Protein AF-A0A2R6FTS0-F1 (afdb_monomer)

Foldseek 3Di:
DDFDADDDDDDDDDPWDWDADPNDIDTHPDGDDDPDDAAPCVVVVVQVWDADPSRATDADPLQDTPDPPDGDFAPSHPDDNDPVRRVVSVVSNVVVSCVVPDCPPPDVVVVVVVPFDKPVNDPDQPLVNVVVVQPDQPDPVGHDPDDSDVVPDDTDGPDDD

Radius of gyration: 31.92 Å; Cα contacts (8 Å, |Δi|>4): 133; chains: 1; bounding box: 71×48×82 Å

Structure (mmCIF, N/CA/C/O backbone):
data_AF-A0A2R6FTS0-F1
#
_entry.id   AF-A0A2R6FTS0-F1
#
loop_
_atom_site.group_PDB
_atom_site.id
_atom_site.type_symbol
_atom_site.label_atom_id
_atom_site.label_alt_id
_atom_site.label_comp_id
_atom_site.label_asym_id
_atom_site.label_entity_id
_atom_site.label_seq_id
_atom_site.pdbx_PDB_ins_code
_atom_site.Cartn_x
_atom_site.Cartn_y
_atom_site.Cartn_z
_atom_site.occupancy
_atom_site.B_iso_or_equiv
_atom_site.auth_seq_id
_atom_site.auth_comp_id
_atom_site.auth_asym_id
_atom_site.auth_atom_id
_atom_site.pdbx_PDB_model_num
ATOM 1 N N . GLU A 1 1 ? 14.153 -2.589 -27.435 1.00 41.03 1 GLU A N 1
ATOM 2 C CA . GLU A 1 1 ? 15.510 -2.395 -27.983 1.00 41.03 1 GLU A CA 1
ATOM 3 C C . GLU A 1 1 ? 15.724 -0.927 -28.317 1.00 41.03 1 GLU A C 1
ATOM 5 O O . GLU A 1 1 ? 15.124 -0.435 -29.262 1.00 41.03 1 GLU A O 1
ATOM 10 N N . SER A 1 2 ? 16.540 -0.233 -27.528 1.00 36.38 2 SER A N 1
ATOM 11 C CA . SER A 1 2 ? 17.299 0.948 -27.957 1.00 36.38 2 SER A CA 1
ATOM 12 C C . SER A 1 2 ? 18.309 1.255 -26.856 1.00 36.38 2 SER A C 1
ATOM 14 O O . SER A 1 2 ? 17.924 1.656 -25.759 1.00 36.38 2 SER A O 1
ATOM 16 N N . PHE A 1 3 ? 19.583 0.999 -27.132 1.00 48.50 3 PHE A N 1
ATOM 17 C CA . PHE A 1 3 ? 20.681 1.454 -26.295 1.00 48.50 3 PHE A CA 1
ATOM 18 C C . PHE A 1 3 ? 21.221 2.754 -26.896 1.00 48.50 3 PHE A C 1
ATOM 20 O O . PHE A 1 3 ? 21.538 2.790 -28.085 1.00 48.50 3 PHE A O 1
ATOM 27 N N . GLU A 1 4 ? 21.313 3.811 -26.096 1.00 44.25 4 GLU A N 1
ATOM 28 C CA . GLU A 1 4 ? 21.947 5.071 -26.483 1.00 44.25 4 GLU A CA 1
ATOM 29 C C . GLU A 1 4 ? 23.241 5.206 -25.675 1.00 44.25 4 GLU A C 1
ATOM 31 O O . GLU A 1 4 ? 23.223 5.107 -24.448 1.00 44.25 4 GLU A O 1
ATOM 36 N N . PHE A 1 5 ? 24.374 5.351 -26.364 1.00 53.50 5 PHE A N 1
ATOM 37 C CA . PHE A 1 5 ? 25.697 5.407 -25.747 1.00 53.50 5 PHE A CA 1
ATOM 38 C C . PHE A 1 5 ? 26.478 6.601 -26.291 1.00 53.50 5 PHE A C 1
ATOM 40 O O . PHE A 1 5 ? 26.506 6.830 -27.500 1.00 53.50 5 PHE A O 1
ATOM 47 N N . GLU A 1 6 ? 27.145 7.332 -25.400 1.00 48.81 6 GLU A N 1
ATOM 48 C CA . GLU A 1 6 ? 28.078 8.396 -25.771 1.00 48.81 6 GLU A CA 1
ATOM 49 C C . GLU A 1 6 ? 29.456 7.798 -26.098 1.00 48.81 6 GLU A C 1
ATOM 51 O O . GLU A 1 6 ? 30.086 7.153 -25.254 1.00 48.81 6 GLU A O 1
ATOM 56 N N . ASP A 1 7 ? 29.934 8.022 -27.326 1.00 49.88 7 ASP A N 1
ATOM 57 C CA . ASP A 1 7 ? 31.291 7.659 -27.745 1.00 49.88 7 ASP A CA 1
ATOM 58 C C . ASP A 1 7 ? 32.324 8.520 -27.000 1.00 49.88 7 ASP A C 1
ATOM 60 O O . ASP A 1 7 ? 32.202 9.744 -26.903 1.00 49.88 7 ASP A O 1
ATOM 64 N N . SER A 1 8 ? 33.382 7.891 -26.480 1.00 51.91 8 SER A N 1
ATOM 65 C CA . SER A 1 8 ? 34.457 8.621 -25.813 1.00 51.91 8 SER A CA 1
ATOM 66 C C . SER A 1 8 ? 35.580 8.985 -26.783 1.00 51.91 8 SER A C 1
ATOM 68 O O . SER A 1 8 ? 36.397 8.135 -27.134 1.00 51.91 8 SER A O 1
ATOM 70 N N . GLU A 1 9 ? 35.710 10.265 -27.130 1.00 46.56 9 GLU A N 1
ATOM 71 C CA . GLU A 1 9 ? 36.968 10.802 -27.656 1.00 46.56 9 GLU A CA 1
ATOM 72 C C . GLU A 1 9 ? 37.878 11.197 -26.479 1.00 46.56 9 GLU A C 1
ATOM 74 O O . GLU A 1 9 ? 37.718 12.256 -25.872 1.00 46.56 9 GLU A O 1
ATOM 79 N N . GLY A 1 10 ? 38.825 10.331 -26.093 1.00 46.09 10 GLY A N 1
ATOM 80 C CA . GLY A 1 10 ? 39.899 10.721 -25.169 1.00 46.09 10 GLY A CA 1
ATOM 81 C C . GLY A 1 10 ? 40.606 9.579 -24.435 1.00 46.09 10 GLY A C 1
ATOM 82 O O . GLY A 1 10 ? 39.979 8.785 -23.738 1.00 46.09 10 GLY A O 1
ATOM 83 N N . GLN A 1 11 ? 41.939 9.567 -24.540 1.00 51.72 11 GLN A N 1
ATOM 84 C CA . GLN A 1 11 ? 42.855 8.579 -23.965 1.00 51.72 11 GLN A CA 1
ATOM 85 C C . GLN A 1 11 ? 43.108 8.831 -22.462 1.00 51.72 11 GLN A C 1
ATOM 87 O O . GLN A 1 11 ? 43.759 9.803 -22.082 1.00 51.72 11 GLN A O 1
ATOM 92 N N . GLY A 1 12 ? 42.608 7.935 -21.609 1.00 46.56 12 GLY A N 1
ATOM 93 C CA . GLY A 1 12 ? 42.854 7.851 -20.160 1.00 46.56 12 GLY A CA 1
ATOM 94 C C . GLY A 1 12 ? 42.769 6.385 -19.704 1.00 46.56 12 GLY A C 1
ATOM 95 O O . GLY A 1 12 ? 42.298 5.565 -20.488 1.00 46.56 12 GLY A O 1
ATOM 96 N N . PRO A 1 13 ? 43.266 6.014 -18.505 1.00 45.81 13 PRO A N 1
ATOM 97 C CA . PRO A 1 13 ? 43.605 4.629 -18.171 1.00 45.81 13 PRO A CA 1
ATOM 98 C C . PRO A 1 13 ? 42.382 3.707 -18.275 1.00 45.81 13 PRO A C 1
ATOM 100 O O . PRO A 1 13 ? 41.417 3.833 -17.523 1.00 45.81 13 PRO A O 1
ATOM 103 N N . SER A 1 14 ? 42.451 2.799 -19.248 1.00 50.66 14 SER A N 1
ATOM 104 C CA . SER A 1 14 ? 41.401 1.896 -19.712 1.00 50.66 14 SER A CA 1
ATOM 105 C C . SER A 1 14 ? 41.161 0.762 -18.715 1.00 50.66 14 SER A C 1
ATOM 107 O O . SER A 1 14 ? 41.716 -0.330 -18.827 1.00 50.66 14 SER A O 1
ATOM 109 N N . GLY A 1 15 ? 40.316 1.025 -17.723 1.00 46.84 15 GLY A N 1
ATOM 110 C CA . GLY A 1 15 ? 39.477 -0.003 -17.105 1.00 46.84 15 GLY A CA 1
ATOM 111 C C . GLY A 1 15 ? 38.157 -0.118 -17.871 1.00 46.84 15 GLY A C 1
ATOM 112 O O . GLY A 1 15 ? 37.099 0.023 -17.267 1.00 46.84 15 GLY A O 1
ATOM 113 N N . GLY A 1 16 ? 38.217 -0.234 -19.202 1.00 50.62 16 GLY A N 1
ATOM 114 C CA . GLY A 1 16 ? 37.039 -0.271 -20.067 1.00 50.62 16 GLY A CA 1
ATOM 115 C C . GLY A 1 16 ? 36.242 -1.559 -19.867 1.00 50.62 16 GLY A C 1
ATOM 116 O O . GLY A 1 16 ? 36.817 -2.642 -19.749 1.00 50.62 16 GLY A O 1
ATOM 117 N N . ARG A 1 17 ? 34.911 -1.448 -19.801 1.00 58.00 17 ARG A N 1
ATOM 118 C CA . ARG A 1 17 ? 34.012 -2.609 -19.845 1.00 58.00 17 ARG A CA 1
ATOM 119 C C . ARG A 1 17 ? 33.686 -2.894 -21.313 1.00 58.00 17 ARG A C 1
ATOM 121 O O . ARG A 1 17 ? 33.277 -1.994 -22.040 1.00 58.00 17 ARG A O 1
ATOM 128 N N . THR A 1 18 ? 33.883 -4.142 -21.714 1.00 58.94 18 THR A N 1
ATOM 129 C CA . THR A 1 18 ? 33.621 -4.658 -23.058 1.00 58.94 18 THR A CA 1
ATOM 130 C C . THR A 1 18 ? 32.185 -5.183 -23.164 1.00 58.94 18 THR A C 1
ATOM 132 O O . THR A 1 18 ? 31.772 -5.980 -22.319 1.00 58.94 18 THR A O 1
ATOM 135 N N . GLU A 1 19 ? 31.467 -4.841 -24.237 1.00 61.06 19 GLU A N 1
ATOM 136 C CA . GLU A 1 19 ? 30.290 -5.595 -24.700 1.00 61.06 19 GLU A CA 1
ATOM 137 C C . GLU A 1 19 ? 30.572 -6.271 -26.046 1.00 61.06 19 GLU A C 1
ATOM 139 O O . GLU A 1 19 ? 31.241 -5.700 -26.906 1.00 61.06 19 GLU A O 1
ATOM 144 N N . SER A 1 20 ? 30.053 -7.490 -26.233 1.00 57.97 20 SER A N 1
ATOM 145 C CA . SER A 1 20 ? 30.165 -8.245 -27.484 1.00 57.97 20 SER A CA 1
ATOM 146 C C . SER A 1 20 ? 28.768 -8.541 -28.030 1.00 57.97 20 SER A C 1
ATOM 148 O O . SER A 1 20 ? 27.991 -9.263 -27.407 1.00 57.97 20 SER A O 1
ATOM 150 N N . GLY A 1 21 ? 28.444 -7.972 -29.192 1.00 58.38 21 GLY A N 1
ATOM 151 C CA . GLY A 1 21 ? 27.155 -8.137 -29.867 1.00 58.38 21 GLY A CA 1
ATOM 152 C C . GLY A 1 21 ? 27.352 -8.167 -31.380 1.00 58.38 21 GLY A C 1
ATOM 153 O O . GLY A 1 21 ? 28.057 -7.325 -31.936 1.00 58.38 21 GLY A O 1
ATOM 154 N 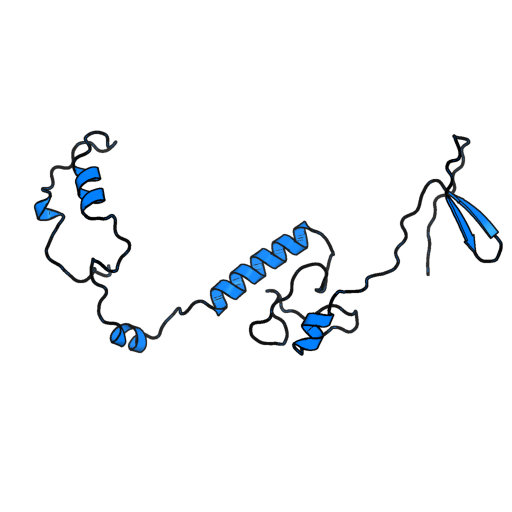N . GLY A 1 22 ? 26.807 -9.184 -32.056 1.00 61.00 22 GLY A N 1
ATOM 155 C CA . GLY A 1 22 ? 26.984 -9.362 -33.506 1.00 61.00 22 GLY A CA 1
ATOM 156 C C . GLY A 1 22 ? 28.435 -9.607 -33.955 1.00 61.00 22 GLY A C 1
ATOM 157 O O . GLY A 1 22 ? 28.753 -9.395 -35.120 1.00 61.00 22 GLY A O 1
ATOM 158 N N . GLY A 1 23 ? 29.320 -10.032 -33.043 1.00 70.50 23 GLY A N 1
ATOM 159 C CA . GLY A 1 23 ? 30.755 -10.218 -33.304 1.00 70.50 23 GLY A CA 1
ATOM 160 C C . GLY A 1 23 ? 31.591 -8.934 -33.241 1.00 70.50 23 GLY A C 1
ATOM 161 O O . GLY A 1 23 ? 32.789 -8.979 -33.507 1.00 70.50 23 GLY A O 1
ATOM 162 N N . THR A 1 24 ? 30.983 -7.803 -32.880 1.00 67.88 24 THR A N 1
ATOM 163 C CA . THR A 1 24 ? 31.669 -6.524 -32.667 1.00 67.88 24 THR A CA 1
ATOM 164 C C . THR A 1 24 ? 31.854 -6.243 -31.186 1.00 67.88 24 THR A C 1
ATOM 166 O O . THR A 1 24 ? 30.943 -6.462 -30.389 1.00 67.88 24 THR A O 1
ATOM 169 N N . GLU A 1 25 ? 33.035 -5.733 -30.851 1.00 74.50 25 GLU A N 1
ATOM 170 C CA . GLU A 1 25 ? 33.418 -5.309 -29.510 1.00 74.50 25 GLU A CA 1
ATOM 171 C C . GLU A 1 25 ? 33.581 -3.786 -29.485 1.00 74.50 25 GLU A C 1
ATOM 173 O O . GLU A 1 25 ? 34.154 -3.217 -30.419 1.00 74.50 25 GLU A O 1
ATOM 178 N N . ARG A 1 26 ? 33.064 -3.119 -28.449 1.00 76.50 26 ARG A N 1
ATOM 179 C CA . ARG A 1 26 ? 33.221 -1.669 -28.254 1.00 76.50 26 ARG A CA 1
ATOM 180 C C . ARG A 1 26 ? 33.588 -1.355 -26.806 1.00 76.50 26 ARG A C 1
ATOM 182 O O . ARG A 1 26 ? 33.086 -1.993 -25.882 1.00 76.50 26 ARG A O 1
ATOM 189 N N . GLU A 1 27 ? 34.473 -0.376 -26.635 1.00 79.38 27 GLU A N 1
ATOM 190 C CA . GLU A 1 27 ? 34.938 0.105 -25.333 1.00 79.38 27 GLU A CA 1
ATOM 191 C C . GLU A 1 27 ? 34.117 1.324 -24.894 1.00 79.38 27 GLU A C 1
ATOM 193 O O . GLU A 1 27 ? 33.943 2.268 -25.663 1.00 79.38 27 GLU A O 1
ATOM 198 N N . TYR A 1 28 ? 33.651 1.320 -23.643 1.00 76.19 28 TYR A N 1
ATOM 199 C CA . TYR A 1 28 ? 32.901 2.428 -23.049 1.00 76.19 28 TYR A CA 1
ATOM 200 C C . TYR A 1 28 ? 33.365 2.717 -21.620 1.00 76.19 28 TYR A C 1
ATOM 202 O O . TYR A 1 28 ? 33.860 1.837 -20.910 1.00 76.19 28 TYR A O 1
ATOM 210 N N . LYS A 1 29 ? 33.143 3.956 -21.162 1.00 83.81 29 LYS A N 1
ATOM 211 C CA . LYS A 1 29 ? 33.419 4.372 -19.773 1.00 83.81 29 LYS A CA 1
ATOM 212 C C . LYS A 1 29 ? 32.356 3.892 -18.782 1.00 83.81 29 LYS A C 1
ATOM 214 O O . LYS A 1 29 ? 32.646 3.749 -17.598 1.00 83.81 29 LYS A O 1
ATOM 219 N N . GLY A 1 30 ? 31.135 3.660 -19.254 1.00 80.88 30 GLY A N 1
ATOM 220 C CA . GLY A 1 30 ? 30.010 3.230 -18.435 1.00 80.88 30 GLY A CA 1
ATOM 221 C C . GLY A 1 30 ? 28.717 3.161 -19.240 1.00 80.88 30 GLY A C 1
ATOM 222 O O . GLY A 1 30 ? 28.643 3.676 -20.351 1.00 80.88 30 GLY A O 1
ATOM 223 N N . GLY A 1 31 ? 27.707 2.520 -18.661 1.00 81.88 31 GLY A N 1
ATOM 224 C CA . GLY A 1 31 ? 26.373 2.394 -19.237 1.00 81.88 31 GLY A CA 1
ATOM 225 C C . GLY A 1 31 ? 25.349 2.088 -18.149 1.00 81.88 31 GLY A C 1
ATOM 226 O O . GLY A 1 31 ? 25.698 1.529 -17.105 1.00 81.88 31 GLY A O 1
ATOM 227 N N . PHE A 1 32 ? 24.096 2.467 -18.396 1.00 83.12 32 PHE A N 1
ATOM 228 C CA . PHE A 1 32 ? 22.961 2.190 -17.518 1.00 83.12 32 PHE A CA 1
ATOM 229 C C . PHE A 1 32 ? 22.076 1.135 -18.181 1.00 83.12 32 PHE A C 1
ATOM 231 O O . PHE A 1 32 ? 21.278 1.472 -19.056 1.00 83.12 32 PHE A O 1
ATOM 238 N N . PRO A 1 33 ? 22.234 -0.150 -17.831 1.00 81.25 33 PRO A N 1
ATOM 239 C CA . PRO A 1 33 ? 21.394 -1.176 -18.412 1.00 81.25 33 PRO A CA 1
ATOM 240 C C . PRO A 1 33 ? 19.981 -1.099 -17.827 1.00 81.25 33 PRO A C 1
ATOM 242 O O . PRO A 1 33 ? 19.805 -1.026 -16.611 1.00 81.25 33 PRO A O 1
ATOM 245 N N . MET A 1 34 ? 18.977 -1.163 -18.698 1.00 83.06 34 MET A N 1
ATOM 246 C CA . MET A 1 34 ? 17.563 -1.178 -18.327 1.00 83.06 34 MET A CA 1
ATOM 247 C C . MET A 1 34 ? 16.960 -2.521 -18.750 1.00 83.06 34 MET A C 1
ATOM 249 O O . MET A 1 34 ? 16.566 -2.691 -19.900 1.00 83.06 34 MET A O 1
ATOM 253 N N . TYR A 1 35 ? 16.924 -3.487 -17.828 1.00 81.56 35 TYR A N 1
ATOM 254 C CA . TYR A 1 35 ? 16.463 -4.861 -18.096 1.00 81.56 35 TYR A CA 1
ATOM 255 C C . TYR A 1 35 ? 14.972 -5.096 -17.807 1.00 81.56 35 TYR A C 1
ATOM 257 O O . TYR A 1 35 ? 14.493 -6.216 -17.945 1.00 81.56 35 TYR A O 1
ATOM 265 N N . GLY A 1 36 ? 14.232 -4.050 -17.432 1.00 84.81 36 GLY A N 1
ATOM 266 C CA . GLY A 1 36 ? 12.864 -4.184 -16.932 1.00 84.81 36 GLY A CA 1
ATOM 267 C C . GLY A 1 36 ? 12.835 -4.525 -15.442 1.00 84.81 36 GLY A C 1
ATOM 268 O O . GLY A 1 36 ? 13.788 -4.242 -14.712 1.00 84.81 36 GLY A O 1
ATOM 269 N N . SER A 1 37 ? 11.719 -5.073 -14.971 1.00 84.94 37 SER A N 1
ATOM 270 C CA . SER A 1 37 ? 11.513 -5.439 -13.568 1.00 84.94 37 SER A CA 1
ATOM 271 C C . SER A 1 37 ? 10.735 -6.746 -13.482 1.00 84.94 37 SER A C 1
ATOM 273 O O . SER A 1 37 ? 9.800 -6.958 -14.245 1.00 84.94 37 SER A O 1
ATOM 275 N N . GLU A 1 38 ? 11.141 -7.606 -12.552 1.00 90.00 38 GLU A N 1
ATOM 276 C CA . GLU A 1 38 ? 10.374 -8.772 -12.118 1.00 90.00 38 GLU A CA 1
ATOM 277 C C . GLU A 1 38 ? 9.888 -8.478 -10.695 1.00 90.00 38 GLU A C 1
ATOM 279 O O . GLU A 1 38 ? 10.695 -8.237 -9.793 1.00 90.00 38 GLU A O 1
ATOM 284 N N . TYR A 1 39 ? 8.570 -8.411 -10.510 1.00 93.75 39 TYR A N 1
ATOM 285 C CA . TYR A 1 39 ? 7.951 -8.050 -9.237 1.00 93.75 39 TYR A CA 1
ATOM 286 C C . TYR A 1 39 ? 7.758 -9.291 -8.356 1.00 93.75 39 TYR A C 1
ATOM 288 O O . TYR A 1 39 ? 7.388 -10.356 -8.835 1.00 93.75 39 TYR A O 1
ATOM 296 N N . ASN A 1 40 ? 7.982 -9.158 -7.044 1.00 95.12 40 ASN A N 1
ATOM 297 C CA . ASN A 1 40 ? 7.814 -10.259 -6.085 1.00 95.12 40 ASN A CA 1
ATOM 298 C C . ASN A 1 40 ? 6.331 -10.446 -5.704 1.00 95.12 40 ASN A C 1
ATOM 300 O O . ASN A 1 40 ? 5.913 -10.088 -4.598 1.00 95.12 40 ASN A O 1
ATOM 304 N N . THR A 1 41 ? 5.523 -10.973 -6.626 1.00 96.94 41 THR A N 1
ATOM 305 C CA . THR A 1 41 ? 4.064 -11.108 -6.469 1.00 96.94 41 THR A CA 1
ATOM 306 C C . THR A 1 41 ? 3.592 -12.456 -5.931 1.00 96.94 41 THR A C 1
ATOM 308 O O . THR A 1 41 ? 2.424 -12.539 -5.563 1.00 96.94 41 THR A O 1
ATOM 311 N N . ASP A 1 42 ? 4.464 -13.458 -5.762 1.00 97.44 42 ASP A N 1
ATOM 312 C CA . ASP A 1 42 ? 4.111 -14.829 -5.335 1.00 97.44 42 ASP A CA 1
ATOM 313 C C . ASP A 1 42 ? 3.116 -14.893 -4.158 1.00 97.44 42 ASP A C 1
ATOM 315 O O . ASP A 1 42 ? 2.154 -15.663 -4.169 1.00 97.44 42 ASP A O 1
ATOM 319 N N . LEU A 1 43 ? 3.317 -14.066 -3.122 1.00 97.62 43 LEU A N 1
ATOM 320 C CA . LEU A 1 43 ? 2.414 -14.014 -1.967 1.00 97.62 43 LEU A CA 1
ATOM 321 C C . LEU A 1 43 ? 1.023 -13.494 -2.354 1.00 97.62 43 LEU A C 1
ATOM 323 O O . LEU A 1 43 ? 0.019 -14.060 -1.934 1.00 97.62 43 LEU A O 1
ATOM 327 N N . HIS A 1 44 ? 0.961 -12.438 -3.157 1.00 98.06 44 HIS A N 1
ATOM 328 C CA . HIS A 1 44 ? -0.283 -11.809 -3.594 1.00 98.06 44 HIS A CA 1
ATOM 329 C C . HIS A 1 44 ? -1.091 -12.769 -4.472 1.00 98.06 44 HIS A C 1
ATOM 331 O O . HIS A 1 44 ? -2.289 -12.938 -4.260 1.00 98.06 44 HIS A O 1
ATOM 337 N N . GLU A 1 45 ? -0.422 -13.482 -5.379 1.00 97.69 45 GLU A N 1
ATOM 338 C CA . GLU A 1 45 ? -1.035 -14.537 -6.190 1.00 97.69 45 GLU A CA 1
ATOM 339 C C . GLU A 1 45 ? -1.587 -15.668 -5.316 1.00 97.69 45 GLU A C 1
ATOM 341 O O . GLU A 1 45 ? -2.723 -16.104 -5.504 1.00 97.69 45 GLU A O 1
ATOM 346 N N . SER A 1 46 ? -0.826 -16.103 -4.304 1.00 98.31 46 SER A N 1
ATOM 347 C CA . SER A 1 46 ? -1.266 -17.144 -3.365 1.00 98.31 46 SER A CA 1
ATOM 348 C C . SER A 1 46 ? -2.490 -16.738 -2.533 1.00 98.31 46 SER A C 1
ATOM 350 O O . SER A 1 46 ? -3.278 -17.596 -2.132 1.00 98.31 46 SER A O 1
ATOM 352 N N . LEU A 1 47 ? -2.661 -15.432 -2.298 1.00 98.12 47 LEU A N 1
ATOM 353 C CA . LEU A 1 47 ? -3.809 -14.847 -1.604 1.00 98.12 47 LEU A CA 1
ATOM 354 C C . LEU A 1 47 ? -4.999 -14.592 -2.543 1.00 98.12 47 LEU A C 1
ATOM 356 O O . LEU A 1 47 ? -6.092 -14.306 -2.059 1.00 98.12 47 LEU A O 1
ATOM 360 N N . GLY A 1 48 ? -4.818 -14.726 -3.862 1.00 98.25 48 GLY A N 1
ATOM 361 C CA . GLY A 1 48 ? -5.853 -14.464 -4.863 1.00 98.25 48 GLY A CA 1
ATOM 362 C C . GLY A 1 48 ? -6.016 -12.986 -5.228 1.00 98.25 48 GLY A C 1
ATOM 363 O O . GLY A 1 48 ? -7.082 -12.598 -5.709 1.00 98.25 48 GLY A O 1
ATOM 364 N N . CYS A 1 49 ? -4.998 -12.156 -4.991 1.00 98.56 49 CYS A N 1
ATOM 365 C CA . CYS A 1 49 ? -5.007 -10.757 -5.412 1.00 98.56 49 CYS A CA 1
ATOM 366 C C . CYS A 1 49 ? -4.947 -10.640 -6.940 1.00 98.56 49 CYS A C 1
ATOM 368 O O . CYS A 1 49 ? -4.255 -11.409 -7.608 1.00 98.56 49 CYS A O 1
ATOM 370 N N . ALA A 1 50 ? -5.641 -9.646 -7.490 1.00 98.44 50 ALA A N 1
ATOM 371 C CA . ALA A 1 50 ? -5.539 -9.286 -8.894 1.00 98.44 50 ALA A CA 1
ATOM 372 C C . ALA A 1 50 ? -4.143 -8.722 -9.205 1.00 98.44 50 ALA A C 1
ATOM 374 O O . ALA A 1 50 ? -3.595 -7.911 -8.452 1.00 98.44 50 ALA A O 1
ATOM 375 N N . ILE A 1 51 ? -3.577 -9.178 -10.321 1.00 98.25 51 ILE A N 1
ATOM 376 C CA . ILE A 1 51 ? -2.278 -8.759 -10.849 1.00 98.25 51 ILE A CA 1
ATOM 377 C C . ILE A 1 51 ? -2.534 -8.087 -12.197 1.00 98.25 51 ILE A C 1
ATOM 379 O O . ILE A 1 51 ? -3.271 -8.622 -13.028 1.00 98.25 51 ILE A O 1
ATOM 383 N N . ASN A 1 52 ? -1.944 -6.915 -12.401 1.00 97.50 52 ASN A N 1
ATOM 384 C CA . ASN A 1 52 ? -2.014 -6.176 -13.654 1.00 97.50 52 ASN A CA 1
ATOM 385 C C . ASN A 1 52 ? -1.237 -6.897 -14.766 1.00 97.50 52 ASN A C 1
ATOM 387 O O . ASN A 1 52 ? -0.330 -7.688 -14.508 1.00 97.50 52 ASN A O 1
ATOM 391 N N . ASP A 1 53 ? -1.519 -6.543 -16.021 1.00 95.50 53 ASP A N 1
ATOM 392 C CA . ASP A 1 53 ? -0.832 -7.112 -17.192 1.00 95.50 53 ASP A CA 1
ATOM 393 C C . ASP A 1 53 ? 0.694 -6.861 -17.198 1.00 95.50 53 ASP A C 1
ATOM 395 O O . ASP A 1 53 ? 1.434 -7.567 -17.883 1.00 95.50 53 ASP A O 1
ATOM 399 N N . ASP A 1 54 ? 1.177 -5.861 -16.449 1.00 93.44 54 ASP A N 1
ATOM 400 C CA . ASP A 1 54 ? 2.602 -5.538 -16.295 1.00 93.44 54 ASP A CA 1
ATOM 401 C C . ASP A 1 54 ? 3.298 -6.291 -15.143 1.00 93.44 54 ASP A C 1
ATOM 403 O O . ASP A 1 54 ? 4.500 -6.118 -14.937 1.00 93.44 54 ASP A O 1
ATOM 407 N N . GLY A 1 55 ? 2.564 -7.139 -14.414 1.00 95.38 55 GLY A N 1
ATOM 408 C CA . GLY A 1 55 ? 3.070 -7.932 -13.294 1.00 95.38 55 GLY A CA 1
ATOM 409 C C . GLY A 1 55 ? 3.037 -7.227 -11.936 1.00 95.38 55 GLY A C 1
ATOM 410 O O . GLY A 1 55 ? 3.488 -7.810 -10.955 1.00 95.38 55 GLY A O 1
ATOM 411 N N . THR A 1 56 ? 2.520 -6.000 -11.837 1.00 97.56 56 THR A N 1
ATOM 412 C CA . THR A 1 56 ? 2.297 -5.331 -10.543 1.00 97.56 56 THR A CA 1
ATOM 413 C C . THR A 1 56 ? 0.981 -5.766 -9.895 1.00 97.56 56 THR A C 1
ATOM 415 O O . THR A 1 56 ? 0.053 -6.209 -10.566 1.00 97.56 56 THR A O 1
ATOM 418 N N . VAL A 1 57 ? 0.859 -5.616 -8.578 1.00 98.38 57 VAL A N 1
ATOM 419 C CA . VAL A 1 57 ? -0.388 -5.879 -7.842 1.00 98.38 57 VAL A CA 1
ATOM 420 C C . VAL A 1 57 ? -1.376 -4.741 -8.087 1.00 98.38 57 VAL A C 1
ATOM 422 O O . VAL A 1 57 ? -1.035 -3.569 -7.909 1.00 98.38 57 VAL A O 1
ATOM 425 N N . GLU A 1 58 ? -2.611 -5.076 -8.460 1.00 98.38 58 GLU A N 1
ATOM 426 C CA . GLU A 1 58 ? -3.683 -4.093 -8.611 1.00 98.38 58 GLU A CA 1
ATOM 427 C C . GLU A 1 58 ? -4.067 -3.523 -7.238 1.00 98.38 58 GLU A C 1
ATOM 429 O O . GLU A 1 58 ? -4.389 -4.270 -6.308 1.00 98.38 58 GLU A O 1
ATOM 434 N N . VAL A 1 59 ? -4.0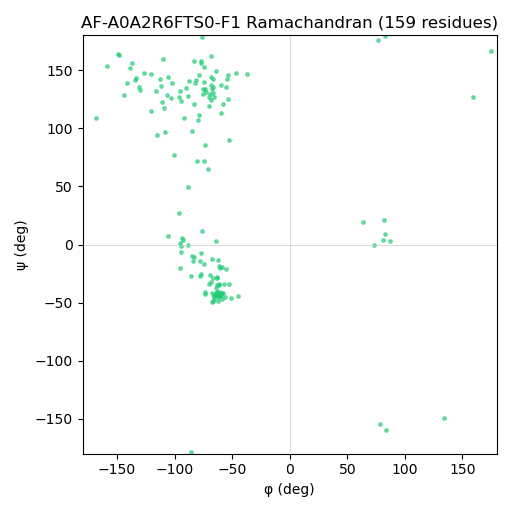18 -2.194 -7.108 1.00 98.31 59 VAL A N 1
ATOM 435 C CA . VAL A 1 59 ? -4.347 -1.489 -5.866 1.00 98.31 59 VAL A CA 1
ATOM 436 C C . VAL A 1 59 ? -5.154 -0.219 -6.107 1.00 98.31 59 VAL A C 1
ATOM 438 O O . VAL A 1 59 ? -5.009 0.437 -7.139 1.00 98.31 59 VAL A O 1
ATOM 441 N N . ASP A 1 60 ? -5.965 0.162 -5.118 1.00 97.19 60 ASP A N 1
ATOM 442 C CA . ASP A 1 60 ? -6.581 1.487 -5.057 1.00 97.19 60 ASP A CA 1
ATOM 443 C C . ASP A 1 60 ? -5.582 2.574 -4.610 1.00 97.19 60 ASP A C 1
ATOM 445 O O . ASP A 1 60 ? -4.427 2.324 -4.252 1.00 97.19 60 ASP A O 1
ATOM 449 N N . ASP A 1 61 ? -6.064 3.814 -4.555 1.00 96.12 61 ASP A N 1
ATOM 450 C CA . ASP A 1 61 ? -5.300 4.976 -4.105 1.00 96.12 61 ASP A CA 1
ATOM 451 C C . ASP A 1 61 ? -4.691 4.834 -2.697 1.00 96.12 61 ASP A C 1
ATOM 453 O O . ASP A 1 61 ? -3.766 5.576 -2.362 1.00 96.12 61 ASP A O 1
ATOM 457 N N . HIS A 1 62 ? -5.216 3.949 -1.851 1.00 97.12 62 HIS A N 1
ATOM 458 C CA . HIS A 1 62 ? -4.779 3.698 -0.477 1.00 97.12 62 HIS A CA 1
ATOM 459 C C . HIS A 1 62 ? -4.011 2.377 -0.330 1.00 97.12 62 HIS A C 1
ATOM 461 O O . HIS A 1 62 ? -3.689 1.993 0.794 1.00 97.12 62 HIS A O 1
ATOM 467 N N . GLY A 1 63 ? -3.693 1.698 -1.433 1.00 97.75 63 GLY A N 1
ATOM 468 C CA . GLY A 1 63 ? -2.975 0.428 -1.425 1.00 97.75 63 GLY A CA 1
ATOM 469 C C . GLY A 1 63 ? -3.858 -0.794 -1.168 1.00 97.75 63 GLY A C 1
ATOM 470 O O . GLY A 1 63 ? -3.306 -1.869 -0.952 1.00 97.75 63 GLY A O 1
ATOM 471 N N . ARG A 1 64 ? -5.196 -0.670 -1.160 1.00 98.25 64 ARG A N 1
ATOM 472 C CA . ARG A 1 64 ? -6.106 -1.822 -1.015 1.00 98.25 64 ARG A CA 1
ATOM 473 C C . ARG A 1 64 ? -6.042 -2.685 -2.262 1.00 98.25 64 ARG A C 1
ATOM 475 O O . ARG A 1 64 ? -6.202 -2.159 -3.359 1.00 98.25 64 ARG A O 1
ATOM 482 N N . THR A 1 65 ? -5.851 -3.987 -2.088 1.00 98.56 65 THR A N 1
ATOM 483 C CA . THR A 1 65 ? -5.900 -4.952 -3.197 1.00 98.56 65 THR A CA 1
ATOM 484 C C . THR A 1 65 ? -7.338 -5.409 -3.470 1.00 98.56 65 THR A C 1
ATOM 486 O O . THR A 1 65 ? -8.278 -4.999 -2.789 1.00 98.56 65 THR A O 1
ATOM 489 N N . SER A 1 66 ? -7.524 -6.306 -4.440 1.00 98.38 66 SER A N 1
ATOM 490 C CA . SER A 1 66 ? -8.816 -6.959 -4.688 1.00 98.38 66 SER A CA 1
ATOM 491 C C . SER A 1 66 ? -9.269 -7.914 -3.570 1.00 98.38 66 SER A C 1
ATOM 493 O O . SER A 1 66 ? -10.414 -8.366 -3.590 1.00 98.38 66 SER A O 1
ATOM 495 N N . VAL A 1 67 ? -8.385 -8.269 -2.630 1.00 98.44 67 VAL A N 1
ATOM 496 C CA . VAL A 1 67 ? -8.684 -9.146 -1.490 1.00 98.44 67 VAL A CA 1
ATOM 497 C C . VAL A 1 67 ? -8.833 -8.298 -0.232 1.00 98.44 67 VAL A C 1
ATOM 499 O O . VAL A 1 67 ? -7.937 -7.533 0.127 1.00 98.44 67 VAL A O 1
ATOM 502 N N . ASP A 1 68 ? -9.968 -8.452 0.449 1.00 96.50 68 ASP A N 1
ATOM 503 C CA . ASP A 1 68 ? -10.282 -7.688 1.655 1.00 96.50 68 ASP A CA 1
ATOM 504 C C . ASP A 1 68 ? -9.248 -7.924 2.769 1.00 96.50 68 ASP A C 1
ATOM 506 O O . ASP A 1 68 ? -8.792 -9.047 3.000 1.00 96.50 68 ASP A O 1
ATOM 510 N N . GLY A 1 69 ? -8.847 -6.843 3.438 1.00 95.81 69 GLY A N 1
ATOM 511 C CA . GLY A 1 69 ? -7.796 -6.862 4.458 1.00 95.81 69 GLY A CA 1
ATOM 512 C C . GLY A 1 69 ? -6.359 -7.024 3.935 1.00 95.81 69 GLY A C 1
ATOM 513 O O . GLY A 1 69 ? -5.429 -7.015 4.743 1.00 95.81 69 GLY A O 1
ATOM 514 N N . VAL A 1 70 ? -6.142 -7.141 2.618 1.00 98.00 70 VAL A N 1
ATOM 515 C CA . VAL A 1 70 ? -4.804 -7.238 2.011 1.00 98.00 70 VAL A CA 1
ATOM 516 C C . VAL A 1 70 ? -4.444 -5.932 1.305 1.00 98.00 70 VAL A C 1
ATOM 518 O O . VAL A 1 70 ? -5.192 -5.431 0.462 1.00 98.00 70 VAL A O 1
ATOM 521 N N . TYR A 1 71 ? -3.262 -5.404 1.629 1.00 98.31 71 TYR A N 1
ATOM 522 C CA . TYR A 1 71 ? -2.738 -4.148 1.094 1.00 98.31 71 TYR A CA 1
ATOM 523 C C . TYR A 1 71 ? -1.349 -4.368 0.499 1.00 98.31 71 TYR A C 1
ATOM 525 O O . TYR A 1 71 ? -0.568 -5.166 1.020 1.00 98.31 71 TYR A O 1
ATOM 533 N N . ALA A 1 72 ? -1.025 -3.617 -0.549 1.00 98.25 72 ALA A N 1
ATOM 534 C CA . ALA A 1 72 ? 0.288 -3.607 -1.179 1.00 98.25 72 ALA A CA 1
ATOM 535 C C . ALA A 1 72 ? 0.757 -2.164 -1.419 1.00 98.25 72 ALA A C 1
ATOM 537 O O . ALA A 1 72 ? -0.042 -1.274 -1.709 1.00 98.25 72 ALA A O 1
ATOM 538 N N . VAL A 1 73 ? 2.062 -1.923 -1.264 1.00 98.06 73 VAL A N 1
ATOM 539 C CA . VAL A 1 73 ? 2.708 -0.612 -1.446 1.00 98.06 73 VAL A CA 1
ATOM 540 C C . VAL A 1 73 ? 4.138 -0.787 -1.956 1.00 98.06 73 VAL A C 1
ATOM 542 O O . VAL A 1 73 ? 4.734 -1.854 -1.803 1.00 98.06 73 VAL A O 1
ATOM 545 N N . GLY A 1 74 ? 4.720 0.281 -2.495 1.00 97.31 74 GLY A N 1
ATOM 546 C CA . GLY A 1 74 ? 6.089 0.291 -3.000 1.00 97.31 74 GLY A CA 1
ATOM 547 C C . GLY A 1 74 ? 6.205 -0.360 -4.372 1.00 97.31 74 GLY A C 1
ATOM 548 O O . GLY A 1 74 ? 5.236 -0.410 -5.127 1.00 97.31 74 GLY A O 1
ATOM 549 N N . ASP A 1 75 ? 7.396 -0.868 -4.680 1.00 96.38 75 ASP A N 1
ATOM 550 C CA . ASP A 1 75 ? 7.770 -1.324 -6.024 1.00 96.38 75 ASP A CA 1
ATOM 551 C C . ASP A 1 75 ? 6.867 -2.431 -6.588 1.00 96.38 75 ASP A C 1
ATOM 553 O O . ASP A 1 75 ? 6.843 -2.629 -7.791 1.00 96.38 75 ASP A O 1
ATOM 557 N N . VAL A 1 76 ? 6.113 -3.157 -5.754 1.00 96.94 76 VAL A N 1
ATOM 558 C CA . VAL A 1 76 ? 5.177 -4.202 -6.209 1.00 96.94 76 VAL A CA 1
ATOM 559 C C . VAL A 1 76 ? 3.872 -3.634 -6.794 1.00 96.94 76 VAL A C 1
ATOM 561 O O . VAL A 1 76 ? 3.057 -4.384 -7.319 1.00 96.94 76 VAL A O 1
ATOM 564 N N . THR A 1 77 ? 3.655 -2.321 -6.689 1.00 97.19 77 THR A N 1
ATOM 565 C CA . THR A 1 77 ? 2.452 -1.611 -7.156 1.00 97.19 77 THR A CA 1
ATOM 566 C C . THR A 1 77 ? 2.761 -0.731 -8.372 1.00 97.19 77 THR A C 1
ATOM 568 O O . THR A 1 77 ? 3.921 -0.363 -8.572 1.00 97.19 77 THR A O 1
ATOM 571 N N . PRO A 1 78 ? 1.755 -0.340 -9.179 1.00 95.31 78 PRO A N 1
ATOM 572 C CA . PRO A 1 78 ? 1.961 0.590 -10.285 1.00 95.31 78 PRO A CA 1
ATOM 573 C C . PRO A 1 78 ? 2.604 1.909 -9.837 1.00 95.31 78 PRO A C 1
ATOM 575 O O . PRO A 1 78 ? 2.168 2.534 -8.867 1.00 95.31 78 PRO A O 1
ATOM 578 N N . GLY A 1 79 ? 3.597 2.387 -10.590 1.00 91.31 79 GLY A N 1
ATOM 579 C CA . GLY A 1 79 ? 4.187 3.710 -10.387 1.00 91.31 79 GLY A CA 1
ATOM 580 C C . GLY A 1 79 ? 5.712 3.728 -10.413 1.00 91.31 79 GLY A C 1
ATOM 581 O O . GLY A 1 79 ? 6.358 2.992 -11.154 1.00 91.31 79 GLY A O 1
ATOM 582 N N . HIS A 1 80 ? 6.293 4.653 -9.648 1.00 89.94 80 HIS A N 1
ATOM 583 C CA . HIS A 1 80 ? 7.737 4.863 -9.603 1.00 89.94 80 HIS A CA 1
ATOM 584 C C . HIS A 1 80 ? 8.384 4.084 -8.456 1.00 89.94 80 HIS A C 1
ATOM 586 O O . HIS A 1 80 ? 8.085 4.344 -7.290 1.00 89.94 80 HIS A O 1
ATOM 592 N N . ASN A 1 81 ? 9.363 3.242 -8.796 1.00 90.94 81 ASN A N 1
ATOM 593 C CA . ASN A 1 81 ? 10.172 2.470 -7.847 1.00 90.94 81 ASN A CA 1
ATOM 594 C C . ASN A 1 81 ? 11.201 3.371 -7.142 1.00 90.94 81 ASN A C 1
ATOM 596 O O . ASN A 1 81 ? 12.393 3.382 -7.458 1.00 90.94 81 ASN A O 1
ATOM 600 N N . GLN A 1 82 ? 10.716 4.233 -6.247 1.00 95.81 82 GLN A N 1
ATOM 601 C CA . GLN A 1 82 ? 11.514 5.195 -5.493 1.00 95.81 82 GLN A CA 1
ATOM 602 C C . GLN A 1 82 ? 11.193 5.097 -4.003 1.00 95.81 82 GLN A C 1
ATOM 604 O O . GLN A 1 82 ? 10.032 5.163 -3.602 1.00 95.81 82 GLN A O 1
ATOM 609 N N . ILE A 1 83 ? 12.231 5.055 -3.163 1.00 97.19 83 ILE A N 1
ATOM 610 C CA . ILE A 1 83 ? 12.089 4.938 -1.701 1.00 97.19 83 ILE A CA 1
ATOM 611 C C . ILE A 1 83 ? 11.122 5.990 -1.114 1.00 97.19 83 ILE A C 1
ATOM 613 O O . ILE A 1 83 ? 10.245 5.607 -0.341 1.00 97.19 83 ILE A O 1
ATOM 617 N N . PRO A 1 84 ? 11.190 7.293 -1.471 1.00 97.81 84 PRO A N 1
ATOM 618 C CA . PRO A 1 84 ? 10.246 8.282 -0.942 1.00 97.81 84 PRO A CA 1
ATOM 619 C C . PRO A 1 84 ? 8.788 8.034 -1.341 1.00 97.81 84 PRO A C 1
ATOM 621 O O . PRO A 1 84 ? 7.891 8.284 -0.537 1.00 97.81 84 PRO A O 1
ATOM 624 N N . VAL A 1 85 ? 8.553 7.522 -2.553 1.00 96.81 85 VAL A N 1
ATOM 625 C CA . VAL A 1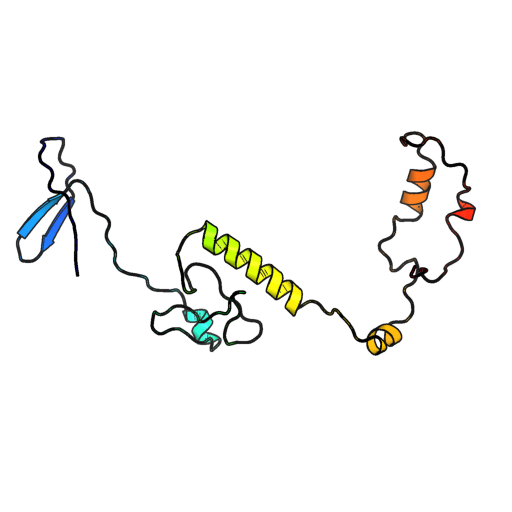 85 ? 7.209 7.173 -3.034 1.00 96.81 85 VAL A CA 1
ATOM 626 C C . VAL A 1 85 ? 6.668 5.997 -2.228 1.00 96.81 85 VAL A C 1
ATOM 628 O O . VAL A 1 85 ? 5.586 6.109 -1.655 1.00 96.81 85 VAL A O 1
ATOM 631 N N . ALA A 1 86 ? 7.462 4.932 -2.081 1.00 97.62 86 ALA A N 1
ATOM 632 C CA . ALA A 1 86 ? 7.103 3.761 -1.286 1.00 97.62 86 ALA A CA 1
ATOM 633 C C . ALA A 1 86 ? 6.793 4.121 0.179 1.00 97.62 86 ALA A C 1
ATOM 635 O O . ALA A 1 86 ? 5.808 3.646 0.744 1.00 97.62 86 ALA A O 1
ATOM 636 N N . MET A 1 87 ? 7.580 5.017 0.790 1.00 98.19 87 MET A N 1
ATOM 637 C CA . MET A 1 87 ? 7.308 5.517 2.144 1.00 98.19 87 MET A CA 1
ATOM 638 C C . MET A 1 87 ? 5.964 6.255 2.233 1.00 98.19 87 MET A C 1
ATOM 640 O O . MET A 1 87 ? 5.200 6.029 3.171 1.00 98.19 87 MET A O 1
ATOM 644 N N . GLY A 1 88 ? 5.657 7.122 1.263 1.00 97.62 88 GLY A N 1
ATOM 645 C CA . GLY A 1 88 ? 4.387 7.851 1.216 1.00 97.62 88 GLY A CA 1
ATOM 646 C C . GLY A 1 88 ? 3.179 6.930 1.020 1.00 97.62 88 GLY A C 1
ATOM 647 O O . GLY A 1 88 ? 2.178 7.072 1.722 1.00 97.62 88 GLY A O 1
ATOM 648 N N . GLN A 1 89 ? 3.294 5.948 0.121 1.00 98.25 89 GLN A N 1
ATOM 649 C CA . GLN A 1 89 ? 2.281 4.906 -0.067 1.00 98.25 89 GLN A CA 1
ATOM 650 C C . GLN A 1 89 ? 2.060 4.116 1.229 1.00 98.25 89 GLN A C 1
ATOM 652 O O . GLN A 1 89 ? 0.920 3.966 1.660 1.00 98.25 89 GLN A O 1
ATOM 657 N N . GLY A 1 90 ? 3.137 3.692 1.901 1.00 98.12 90 GLY A N 1
ATOM 658 C CA . GLY A 1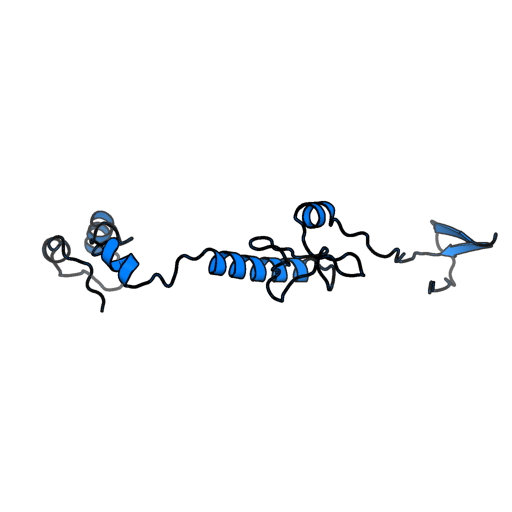 90 ? 3.064 2.990 3.185 1.00 98.12 90 GLY A CA 1
ATOM 659 C C . GLY A 1 90 ? 2.358 3.799 4.276 1.00 98.12 90 GLY A C 1
ATOM 660 O O . GLY A 1 90 ? 1.526 3.258 4.999 1.00 98.12 90 GLY A O 1
ATOM 661 N N . ALA A 1 91 ? 2.619 5.107 4.363 1.00 98.44 91 ALA A N 1
ATOM 662 C CA . ALA A 1 91 ? 1.915 5.983 5.300 1.00 98.44 91 ALA A CA 1
ATOM 663 C C . ALA A 1 91 ? 0.408 6.062 4.995 1.00 98.44 91 ALA A C 1
ATOM 665 O O . ALA A 1 91 ? -0.412 5.963 5.908 1.00 98.44 91 ALA A O 1
ATOM 666 N N . LYS A 1 92 ? 0.033 6.196 3.717 1.00 97.69 92 LYS A N 1
ATOM 667 C CA . LYS A 1 92 ? -1.373 6.251 3.294 1.00 97.69 92 LYS A CA 1
ATOM 668 C C . LYS A 1 92 ? -2.103 4.930 3.552 1.00 97.69 92 LYS A C 1
ATOM 670 O O . LYS A 1 92 ? -3.197 4.954 4.113 1.00 97.69 92 LYS A O 1
ATOM 675 N N . ALA A 1 93 ? -1.478 3.801 3.222 1.00 98.25 93 ALA A N 1
ATOM 676 C CA . ALA A 1 93 ? -2.010 2.473 3.509 1.00 98.25 93 ALA A CA 1
ATOM 677 C C . ALA A 1 93 ? -2.142 2.228 5.017 1.00 98.25 93 ALA A C 1
ATOM 679 O O . ALA A 1 93 ? -3.166 1.734 5.469 1.00 98.25 93 ALA A O 1
ATOM 680 N N . GLY A 1 94 ? -1.162 2.652 5.821 1.00 98.12 94 GLY A N 1
ATOM 681 C CA . GLY A 1 94 ? -1.237 2.553 7.280 1.00 98.12 94 GLY A CA 1
ATOM 682 C C . GLY A 1 94 ? -2.414 3.334 7.876 1.00 98.12 94 GLY A C 1
ATOM 683 O O . GLY A 1 94 ? -3.103 2.828 8.759 1.00 98.12 94 GLY A O 1
ATOM 684 N N . ILE A 1 95 ? -2.690 4.539 7.365 1.00 97.19 95 ILE A N 1
ATOM 685 C CA . ILE A 1 95 ? -3.874 5.320 7.755 1.00 97.19 95 ILE A CA 1
ATOM 686 C C . ILE A 1 95 ? -5.158 4.589 7.347 1.00 97.19 95 ILE A C 1
ATOM 688 O O . ILE A 1 95 ? -6.083 4.508 8.151 1.00 97.19 95 ILE A O 1
ATOM 692 N N . ALA A 1 96 ? -5.208 4.036 6.133 1.00 96.00 96 ALA A N 1
ATOM 693 C CA . ALA A 1 96 ? -6.362 3.285 5.648 1.00 96.00 96 ALA A CA 1
ATOM 694 C C . ALA A 1 96 ? -6.628 2.031 6.490 1.00 96.00 96 ALA A C 1
ATOM 696 O O . ALA A 1 96 ? -7.737 1.870 6.978 1.00 96.00 96 ALA A O 1
ATOM 697 N N . ILE A 1 97 ? -5.605 1.218 6.766 1.00 97.00 97 ILE A N 1
ATOM 698 C CA . ILE A 1 97 ? -5.694 0.054 7.661 1.00 97.00 97 ILE A CA 1
ATOM 699 C C . ILE A 1 97 ? -6.192 0.480 9.045 1.00 97.00 97 ILE A C 1
ATOM 701 O O . ILE A 1 97 ? -7.067 -0.166 9.615 1.00 97.00 97 ILE A O 1
ATOM 705 N N . HIS A 1 98 ? -5.661 1.577 9.597 1.00 94.94 98 HIS A N 1
ATOM 706 C CA . HIS A 1 98 ? -6.120 2.082 10.889 1.00 94.94 98 HIS A CA 1
ATOM 707 C C . HIS A 1 98 ? -7.604 2.460 10.864 1.00 94.94 98 HIS A C 1
ATOM 709 O O . HIS A 1 98 ? -8.312 2.158 11.818 1.00 94.94 98 HIS A O 1
ATOM 715 N N . MET A 1 99 ? -8.064 3.127 9.802 1.00 91.50 99 MET A N 1
ATOM 716 C CA . MET 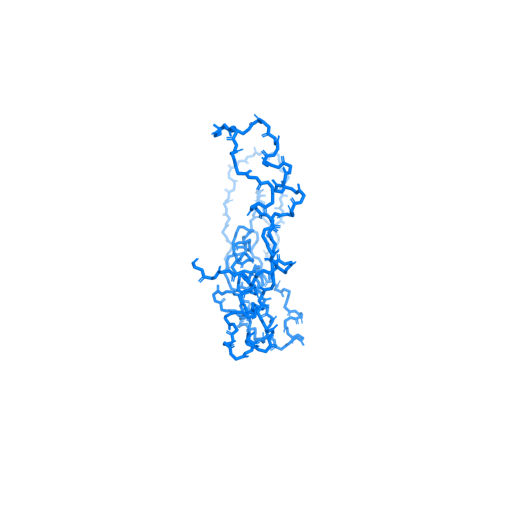A 1 99 ? -9.467 3.511 9.639 1.00 91.50 99 MET A CA 1
ATOM 717 C C . MET A 1 99 ? -10.372 2.295 9.433 1.00 91.50 99 MET A C 1
ATOM 719 O O . MET A 1 99 ? -11.423 2.234 10.060 1.00 91.50 99 MET A O 1
ATOM 723 N N . ASP A 1 100 ? -9.946 1.320 8.632 1.00 91.19 100 ASP A N 1
ATOM 724 C CA . ASP A 1 100 ? -10.723 0.119 8.311 1.00 91.19 100 ASP A CA 1
ATOM 725 C C . ASP A 1 100 ? -10.849 -0.812 9.537 1.00 91.19 100 ASP A C 1
ATOM 727 O O . ASP A 1 100 ? -11.895 -1.418 9.757 1.00 91.19 100 ASP A O 1
ATOM 731 N N . LEU A 1 101 ? -9.823 -0.875 10.397 1.00 90.94 101 LEU A N 1
ATOM 732 C CA . LEU A 1 101 ? -9.858 -1.618 11.668 1.00 90.94 101 LEU A CA 1
ATOM 733 C C . LEU A 1 101 ? -10.504 -0.838 12.820 1.00 90.94 101 LEU A C 1
ATOM 735 O O . LEU A 1 101 ? -10.711 -1.392 13.906 1.00 90.94 101 LEU A O 1
ATOM 739 N N . ARG A 1 102 ? -10.766 0.460 12.642 1.00 88.25 102 ARG A N 1
ATOM 740 C CA . ARG A 1 102 ? -11.306 1.291 13.714 1.00 88.25 102 ARG A CA 1
ATOM 741 C C . ARG A 1 102 ? -12.753 0.864 13.983 1.00 88.25 102 ARG A C 1
ATOM 743 O O . ARG A 1 102 ? -13.582 0.936 13.086 1.00 88.25 102 ARG A O 1
ATOM 750 N N . PRO A 1 103 ? -13.119 0.555 15.236 1.00 77.81 103 PRO A N 1
ATOM 751 C CA . PRO A 1 103 ? -14.482 0.154 15.573 1.00 77.81 103 PRO A CA 1
ATOM 752 C C . PRO A 1 103 ? -15.465 1.337 15.611 1.00 77.81 103 PRO A C 1
ATOM 754 O O . PRO A 1 103 ? -16.545 1.187 16.154 1.00 77.81 103 PRO A O 1
ATOM 757 N N . PHE A 1 104 ? -15.093 2.528 15.132 1.00 77.31 104 PHE A N 1
ATOM 758 C CA . PHE A 1 104 ? -15.883 3.752 15.272 1.00 77.31 104 PHE A CA 1
ATOM 759 C C . PHE A 1 104 ? -16.257 4.348 13.908 1.00 77.31 104 PHE A C 1
ATOM 761 O O . PHE A 1 104 ? -15.418 4.335 13.006 1.00 77.31 104 PHE A O 1
ATOM 768 N N . PRO A 1 105 ? -17.436 4.983 13.790 1.00 77.69 105 PRO A N 1
ATOM 769 C CA . PRO A 1 105 ? -18.428 5.165 14.854 1.00 77.69 105 PRO A CA 1
ATOM 770 C C . PRO A 1 105 ? -19.156 3.852 15.186 1.00 77.69 105 PRO A C 1
ATOM 772 O O . PRO A 1 105 ? -19.610 3.155 14.283 1.00 77.69 105 PRO A O 1
ATOM 775 N N . ARG A 1 106 ? -19.244 3.517 16.481 1.00 81.50 106 ARG A N 1
ATOM 776 C CA . ARG A 1 106 ? -20.112 2.433 16.966 1.00 81.50 106 ARG A CA 1
ATOM 777 C C . ARG A 1 106 ? -21.550 2.920 16.925 1.00 81.50 106 ARG A C 1
ATOM 779 O O . ARG A 1 106 ? -21.785 4.128 17.032 1.00 81.50 106 ARG A O 1
ATOM 786 N N . SER A 1 107 ? -22.502 2.007 16.778 1.00 86.56 107 SER A N 1
ATOM 787 C CA . SER A 1 107 ? -23.907 2.382 16.932 1.00 86.56 107 SER A CA 1
ATOM 788 C C . SER A 1 107 ? -24.182 2.833 18.372 1.00 86.56 107 SER A C 1
ATOM 790 O O . SER A 1 107 ? -23.535 2.366 19.309 1.00 86.56 107 SER A O 1
ATOM 792 N N . THR A 1 108 ? -25.135 3.748 18.566 1.00 85.06 108 THR A N 1
ATOM 793 C CA . THR A 1 108 ? -25.546 4.170 19.918 1.00 85.06 108 THR A CA 1
ATOM 794 C C . THR A 1 108 ? -26.107 2.997 20.717 1.00 85.06 108 THR A C 1
ATOM 796 O O . THR A 1 108 ? -25.846 2.900 21.904 1.00 85.06 108 THR A O 1
ATOM 799 N N . GLU A 1 109 ? -26.788 2.062 20.050 1.00 88.31 109 GLU A N 1
ATOM 800 C CA . GLU A 1 109 ? -27.320 0.837 20.657 1.00 88.31 109 GLU A CA 1
ATOM 801 C C . GLU A 1 109 ? -26.197 -0.053 21.228 1.00 88.31 109 GLU A C 1
ATOM 803 O O . GLU A 1 109 ? -26.285 -0.482 22.375 1.00 88.31 109 GLU A O 1
ATOM 808 N N . GLU A 1 110 ? -25.101 -0.266 20.487 1.00 85.38 110 GLU A N 1
ATOM 809 C CA . GLU A 1 110 ? -23.924 -1.000 20.992 1.00 85.38 110 GLU A CA 1
ATOM 810 C C . GLU A 1 110 ? -23.194 -0.258 22.122 1.00 85.38 110 GLU A C 1
ATOM 812 O O . GLU A 1 110 ? -22.550 -0.889 22.958 1.00 85.38 110 GLU A O 1
ATOM 817 N N . LEU A 1 111 ? -23.243 1.078 22.141 1.00 83.81 111 LEU A N 1
ATOM 818 C CA . LEU A 1 111 ? -22.668 1.875 23.228 1.00 83.81 111 LEU A CA 1
ATOM 819 C C . LEU A 1 111 ? -23.522 1.782 24.496 1.00 83.81 111 LEU A C 1
ATOM 821 O O . LEU A 1 111 ? -22.969 1.620 25.581 1.00 83.81 111 LEU A O 1
ATOM 825 N N . ASP A 1 112 ? -24.848 1.810 24.360 1.00 86.75 112 ASP A N 1
ATOM 826 C CA . ASP A 1 112 ? -25.783 1.677 25.479 1.00 86.75 112 ASP A CA 1
ATOM 827 C C . ASP A 1 112 ? -25.629 0.315 26.186 1.00 86.75 112 ASP A C 1
ATOM 829 O O . ASP A 1 112 ? -25.725 0.239 27.413 1.00 86.75 112 ASP A O 1
ATOM 833 N N . GLU A 1 113 ? -25.325 -0.756 25.438 1.00 89.56 113 GLU A N 1
ATOM 834 C CA . GLU A 1 113 ? -25.018 -2.087 25.992 1.00 89.56 113 GLU A CA 1
ATOM 835 C C . GLU A 1 113 ? -23.750 -2.114 26.862 1.00 89.56 113 GLU A C 1
ATOM 837 O O . GLU A 1 113 ? -23.658 -2.924 27.788 1.00 89.56 113 GLU A O 1
ATOM 842 N N . LEU A 1 114 ? -22.777 -1.239 26.588 1.00 83.50 114 LEU A N 1
ATOM 843 C CA . LEU A 1 114 ? -21.540 -1.130 27.368 1.00 83.50 114 LEU A CA 1
ATOM 844 C C . LEU A 1 114 ? -21.743 -0.371 28.687 1.00 83.50 114 LEU A C 1
ATOM 846 O O . LEU A 1 114 ? -20.905 -0.480 29.581 1.00 83.50 114 LEU A O 1
ATOM 850 N N . GLY A 1 115 ? -22.868 0.334 28.834 1.00 84.88 115 GLY A N 1
ATOM 851 C CA . GLY A 1 115 ? -23.175 1.145 30.004 1.00 84.88 115 GLY A CA 1
ATOM 852 C C . GLY A 1 115 ? -22.417 2.480 30.041 1.00 84.88 115 GLY A C 1
ATOM 853 O O . GLY A 1 115 ? -21.605 2.779 29.164 1.00 84.88 115 GLY A O 1
ATOM 854 N N . PRO A 1 116 ? -22.706 3.326 31.045 1.00 84.19 116 PRO A N 1
ATOM 855 C CA . PRO A 1 116 ? -22.045 4.615 31.198 1.00 84.19 116 PRO A CA 1
ATOM 856 C C . PRO A 1 116 ? -20.559 4.439 31.526 1.00 84.19 116 PRO A C 1
ATOM 858 O O . PRO A 1 116 ? -20.193 3.570 32.316 1.00 84.19 116 PRO A O 1
ATOM 861 N N . VAL A 1 117 ? -19.719 5.313 30.969 1.00 81.62 117 VAL A N 1
ATOM 862 C CA . VAL A 1 117 ? -18.289 5.365 31.294 1.00 81.62 117 VAL A CA 1
ATOM 863 C C . VAL A 1 117 ? -18.119 5.897 32.716 1.00 81.62 117 VAL A C 1
ATOM 865 O O . VAL A 1 117 ? -18.515 7.024 33.029 1.00 81.62 117 VAL A O 1
ATOM 868 N N . SER A 1 118 ? -17.519 5.089 33.585 1.00 78.50 118 SER A N 1
ATOM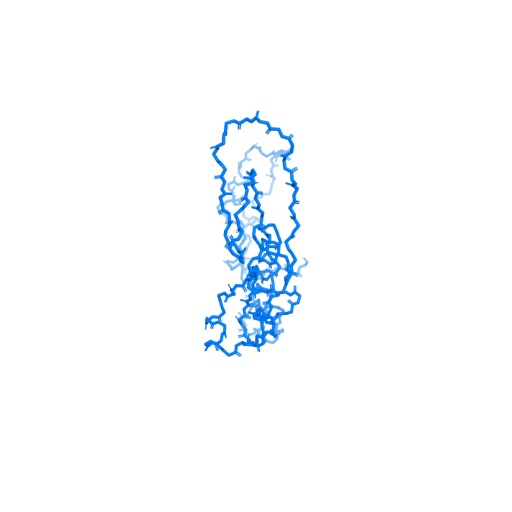 869 C CA . SER A 1 118 ? -17.143 5.512 34.931 1.00 78.50 118 SER A CA 1
ATOM 870 C C . SER A 1 118 ? -15.879 6.374 34.912 1.00 78.50 118 SER A C 1
ATOM 872 O O . SER A 1 118 ? -15.025 6.275 34.025 1.00 78.50 118 SER A O 1
ATOM 874 N N . SER A 1 119 ? -15.701 7.198 35.943 1.00 71.00 119 SER A N 1
ATOM 875 C CA . SER A 1 119 ? -14.513 8.047 36.103 1.00 71.00 119 SER A CA 1
ATOM 876 C C . SER A 1 119 ? -13.205 7.236 36.216 1.00 71.00 119 SER A C 1
ATOM 878 O O . SER A 1 119 ? -12.127 7.781 35.990 1.00 71.00 119 SER A O 1
ATOM 880 N N . GLY A 1 120 ? -13.280 5.936 36.539 1.00 73.56 120 GLY A N 1
ATOM 881 C CA . GLY A 1 120 ? -12.134 5.018 36.565 1.00 73.56 120 GLY A CA 1
ATOM 882 C C . GLY A 1 120 ? -11.761 4.408 35.207 1.00 73.56 120 GLY A C 1
ATOM 883 O O . GLY A 1 120 ? -10.672 3.850 35.075 1.00 73.56 120 GLY A O 1
ATOM 884 N N . GLU A 1 121 ? -12.639 4.503 34.205 1.00 75.88 121 GLU A N 1
ATOM 885 C CA . GLU A 1 121 ? -12.440 3.943 32.858 1.00 75.88 121 GLU A CA 1
ATOM 886 C C . GLU A 1 121 ? -11.877 4.961 31.864 1.00 75.88 121 GLU A C 1
ATOM 888 O O . GLU A 1 121 ? -11.281 4.587 30.849 1.00 75.88 121 GLU A O 1
ATOM 893 N N . VAL A 1 122 ? -12.020 6.254 32.158 1.00 77.94 122 VAL A N 1
ATOM 894 C CA . VAL A 1 122 ? -11.356 7.303 31.388 1.00 77.94 122 VAL A CA 1
ATOM 895 C C . VAL A 1 122 ? -9.865 7.350 31.736 1.00 77.94 122 VAL A C 1
ATOM 897 O O . VAL A 1 122 ? -9.496 7.265 32.909 1.00 77.94 122 VAL A O 1
ATOM 900 N N . PRO A 1 123 ? -8.970 7.549 30.749 1.00 64.50 123 PRO A N 1
ATOM 901 C CA . PRO A 1 123 ? -7.574 7.887 31.000 1.00 64.50 123 PRO A CA 1
ATOM 902 C C . PRO A 1 123 ? -7.484 9.331 31.523 1.00 64.50 123 PRO A C 1
ATOM 904 O O . PRO A 1 123 ? -6.958 10.226 30.864 1.00 64.50 123 PRO A O 1
ATOM 907 N N . ALA A 1 124 ? -8.045 9.576 32.704 1.00 68.19 124 ALA A N 1
ATOM 908 C CA . ALA A 1 124 ? -7.848 10.801 33.448 1.00 68.19 124 ALA A CA 1
ATOM 909 C C . ALA A 1 124 ? -6.476 10.771 34.135 1.00 68.19 124 ALA A C 1
ATOM 911 O O . ALA A 1 124 ? -5.880 9.716 34.377 1.00 68.19 124 ALA A O 1
ATOM 912 N N . VAL A 1 125 ? -5.968 11.958 34.468 1.00 67.44 125 VAL A N 1
ATOM 913 C CA . VAL A 1 125 ? -4.849 12.092 35.406 1.00 67.44 125 VAL A CA 1
ATOM 914 C C . VAL A 1 125 ? -5.238 11.341 36.681 1.00 67.44 125 VAL A C 1
ATOM 916 O O . VAL A 1 125 ? -6.305 11.605 37.231 1.00 67.44 125 VAL A O 1
ATOM 919 N N . SER A 1 126 ? -4.410 10.393 37.140 1.00 72.06 126 SER A N 1
ATOM 920 C CA . SER A 1 126 ? -4.721 9.648 38.367 1.00 72.06 126 SER A CA 1
ATOM 921 C C . SER A 1 126 ? -4.981 10.623 39.516 1.00 72.06 126 SER A C 1
ATOM 923 O O . SER A 1 126 ? -4.345 11.676 39.585 1.00 72.06 126 SER A O 1
ATOM 925 N N . GLN A 1 127 ? -5.885 10.281 40.436 1.00 71.50 127 GLN A N 1
ATOM 926 C CA . GLN A 1 127 ? -6.190 11.146 41.585 1.00 71.50 127 GLN A CA 1
ATOM 927 C C . GLN A 1 127 ? -4.919 11.538 42.359 1.00 71.50 127 GLN A C 1
ATOM 929 O O . GLN A 1 127 ? -4.784 12.668 42.817 1.00 71.50 127 GLN A O 1
ATOM 934 N N . GLU A 1 128 ? -3.940 10.632 42.417 1.00 72.38 128 GLU A N 1
ATOM 935 C CA . GLU A 1 128 ? -2.614 10.885 42.980 1.00 72.38 128 GLU A CA 1
ATOM 936 C C . GLU A 1 128 ? -1.805 11.917 42.173 1.00 72.38 128 GLU A C 1
ATOM 938 O O . GLU A 1 128 ? -1.235 12.841 42.751 1.00 72.38 128 GLU A O 1
ATOM 943 N N . LEU A 1 129 ? -1.754 11.804 40.840 1.00 71.56 129 LEU A N 1
ATOM 944 C CA . LEU A 1 129 ? -1.086 12.790 39.982 1.00 71.56 129 LEU A CA 1
ATOM 945 C C . LEU A 1 129 ? -1.773 14.158 40.048 1.00 71.56 129 LEU A C 1
ATOM 947 O O . LEU A 1 129 ? -1.086 15.178 40.039 1.00 71.56 129 LEU A O 1
ATOM 951 N N . LEU A 1 130 ? -3.103 14.186 40.141 1.00 71.81 130 LEU A N 1
ATOM 952 C CA . LEU A 1 130 ? -3.887 15.409 40.271 1.00 71.81 130 LEU A CA 1
ATOM 953 C C . LEU A 1 130 ? -3.616 16.083 41.620 1.00 71.81 130 LEU A C 1
ATOM 955 O O . LEU A 1 130 ? -3.273 17.263 41.650 1.00 71.81 130 LEU A O 1
ATOM 959 N N . ALA A 1 131 ? -3.662 15.325 42.719 1.00 71.00 131 ALA A N 1
ATOM 960 C CA . ALA A 1 131 ? -3.325 15.814 44.054 1.00 71.00 131 ALA A CA 1
ATOM 961 C C . ALA A 1 131 ? -1.881 16.333 44.124 1.00 71.00 131 ALA A C 1
ATOM 963 O O . ALA A 1 131 ? -1.639 17.424 44.638 1.00 71.00 131 ALA A O 1
ATOM 964 N N . ASN A 1 132 ? -0.926 15.606 43.535 1.00 75.69 132 ASN A N 1
ATOM 965 C CA . ASN A 1 132 ? 0.467 16.042 43.444 1.00 75.69 132 ASN A CA 1
ATOM 966 C C . ASN A 1 132 ? 0.612 17.324 42.610 1.00 75.69 132 ASN A C 1
ATOM 968 O O . ASN A 1 132 ? 1.357 18.218 42.998 1.00 75.69 132 ASN A O 1
ATOM 972 N N . ALA A 1 133 ? -0.109 17.454 41.493 1.00 71.19 133 ALA A N 1
ATOM 973 C CA . ALA A 1 133 ? -0.090 18.655 40.659 1.00 71.19 133 ALA A CA 1
ATOM 974 C C . ALA A 1 133 ? -0.731 19.876 41.344 1.00 71.19 133 ALA A C 1
ATOM 976 O O . ALA A 1 133 ? -0.301 21.002 41.100 1.00 71.19 133 ALA A O 1
ATOM 977 N N . VAL A 1 134 ? -1.744 19.667 42.191 1.00 70.38 134 VAL A N 1
ATOM 978 C CA . VAL A 1 134 ? -2.383 20.716 43.004 1.00 70.38 134 VAL A CA 1
ATOM 979 C C . VAL A 1 134 ? -1.480 21.139 44.165 1.00 70.38 134 VAL A C 1
ATOM 981 O O . VAL A 1 134 ? -1.320 22.332 44.406 1.00 70.38 134 VAL A O 1
ATOM 984 N N . ALA A 1 135 ? -0.846 20.182 44.846 1.00 71.00 135 ALA A N 1
ATOM 985 C CA . ALA A 1 135 ? 0.052 20.437 45.971 1.00 71.00 135 ALA A CA 1
ATOM 986 C C . ALA A 1 135 ? 1.421 21.005 45.550 1.00 71.00 135 ALA A C 1
ATOM 988 O O . ALA A 1 135 ? 2.162 21.525 46.387 1.00 71.00 135 ALA A O 1
ATOM 989 N N . HIS A 1 136 ? 1.794 20.899 44.271 1.00 71.75 136 HIS A N 1
ATOM 990 C CA . HIS A 1 136 ? 3.087 21.377 43.803 1.00 71.75 136 HIS A CA 1
ATOM 991 C C . HIS A 1 136 ? 3.093 22.901 43.597 1.00 71.75 136 HIS A C 1
ATOM 993 O O . HIS A 1 136 ? 2.585 23.419 42.604 1.00 71.75 136 HIS A O 1
ATOM 999 N N . GLU A 1 137 ? 3.766 23.622 44.499 1.00 60.72 137 GLU A N 1
ATOM 1000 C CA . GLU A 1 137 ? 3.889 25.094 44.503 1.00 60.72 137 GLU A CA 1
ATOM 1001 C C . GLU A 1 137 ? 4.644 25.705 43.293 1.00 60.72 137 GLU A C 1
ATOM 1003 O O . GLU A 1 137 ? 4.856 26.914 43.233 1.00 60.72 137 GLU A O 1
ATOM 1008 N N . GLY A 1 138 ? 5.070 24.894 42.316 1.00 61.59 138 GLY A N 1
ATOM 1009 C CA . GLY A 1 138 ? 5.897 25.308 41.174 1.00 61.59 138 GLY A CA 1
ATOM 1010 C C . GLY A 1 138 ? 5.148 25.695 39.891 1.00 61.59 138 GLY A C 1
ATOM 1011 O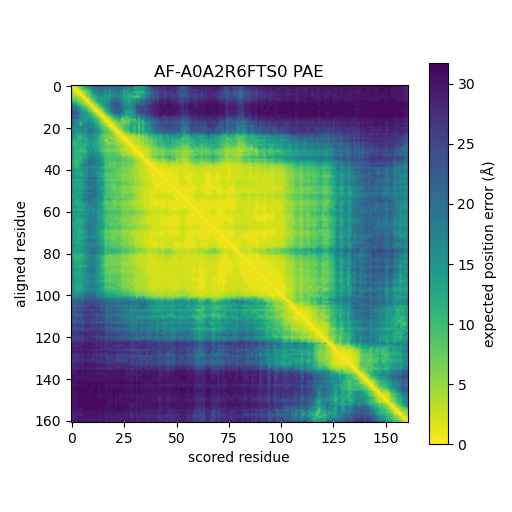 O . GLY A 1 138 ? 5.794 25.897 38.862 1.00 61.59 138 GLY A O 1
ATOM 1012 N N . HIS A 1 139 ? 3.813 25.761 39.886 1.00 56.81 139 HIS A N 1
ATOM 1013 C CA . HIS A 1 139 ? 3.053 26.017 38.656 1.00 56.81 139 HIS A CA 1
ATOM 1014 C C . HIS A 1 139 ? 2.981 27.514 38.293 1.00 56.81 139 HIS A C 1
ATOM 1016 O O . HIS A 1 139 ? 2.793 28.374 39.152 1.00 56.81 139 HIS A O 1
ATOM 1022 N N . ALA A 1 140 ? 3.066 27.837 36.995 1.00 57.00 140 ALA A N 1
ATOM 1023 C CA . ALA A 1 140 ? 3.142 29.214 36.479 1.00 57.00 140 ALA A CA 1
ATOM 1024 C C . ALA A 1 140 ? 1.908 30.096 36.780 1.00 57.00 140 ALA A C 1
ATOM 1026 O O . ALA A 1 140 ? 1.974 31.313 36.617 1.00 57.00 140 ALA A O 1
ATOM 1027 N N . ALA A 1 141 ? 0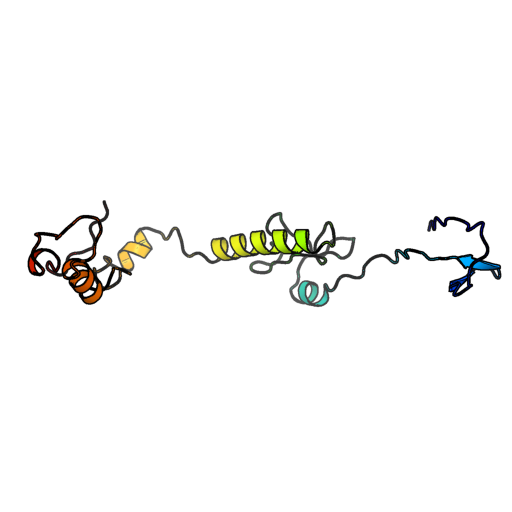.795 29.496 37.213 1.00 57.00 141 ALA A N 1
ATOM 1028 C CA . ALA A 1 141 ? -0.462 30.179 37.522 1.00 57.00 141 ALA A CA 1
ATOM 1029 C C . ALA A 1 141 ? -0.636 30.552 39.013 1.00 57.00 141 ALA A C 1
ATOM 1031 O O . ALA A 1 141 ? -1.640 31.169 39.361 1.00 57.00 141 ALA A O 1
ATOM 1032 N N . GLY A 1 142 ? 0.323 30.216 39.888 1.00 54.16 142 GLY A N 1
ATOM 1033 C CA . GLY A 1 142 ? 0.208 30.420 41.340 1.00 54.16 142 GLY A CA 1
ATOM 1034 C C . GLY A 1 142 ? -0.567 29.303 42.067 1.00 54.16 142 GLY A C 1
ATOM 1035 O O . GLY A 1 142 ? -0.992 28.339 41.426 1.00 54.16 142 GLY A O 1
ATOM 1036 N N . PRO A 1 143 ? -0.722 29.387 43.406 1.00 53.59 143 PRO A N 1
ATOM 1037 C CA . PRO A 1 143 ? -1.342 28.333 44.213 1.00 53.59 143 PRO A CA 1
ATOM 1038 C C . PRO A 1 143 ? -2.830 28.178 43.872 1.00 53.59 143 PRO A C 1
ATOM 1040 O O . PRO A 1 143 ? -3.565 29.168 43.872 1.00 53.59 143 PRO A O 1
ATOM 1043 N N . ARG A 1 144 ? -3.295 26.948 43.615 1.00 56.72 144 ARG A N 1
ATOM 1044 C CA . ARG A 1 144 ? -4.737 26.663 43.521 1.00 56.72 144 ARG A CA 1
ATOM 1045 C C . ARG A 1 144 ? -5.331 26.640 44.931 1.00 56.72 144 ARG A C 1
ATOM 1047 O O . ARG A 1 144 ? -4.744 26.059 45.836 1.00 56.72 144 ARG A O 1
ATOM 1054 N N . VAL A 1 145 ? -6.469 27.308 45.113 1.00 56.47 145 VAL A N 1
ATOM 1055 C CA . VAL A 1 145 ? -7.154 27.481 46.412 1.00 56.47 145 VAL A CA 1
ATOM 1056 C C . VAL A 1 145 ? -8.262 26.452 46.665 1.00 56.47 145 VAL A C 1
ATOM 1058 O O . VAL A 1 145 ? -8.915 26.514 47.702 1.00 56.47 145 VAL A O 1
ATOM 1061 N N . GLU A 1 146 ? -8.477 25.521 45.737 1.00 56.84 146 GLU A N 1
ATOM 1062 C CA . GLU A 1 146 ? -9.507 24.482 45.846 1.00 56.84 146 GLU A CA 1
ATOM 1063 C C . GLU A 1 146 ? -9.009 23.308 46.695 1.00 56.84 146 GLU A C 1
ATOM 1065 O O . GLU A 1 146 ? -7.842 22.909 46.616 1.00 56.84 146 GLU A O 1
ATOM 1070 N N . SER A 1 147 ? -9.888 22.784 47.551 1.00 53.81 147 SER A N 1
ATOM 1071 C CA . SER A 1 147 ? -9.557 21.704 48.481 1.00 53.81 147 SER A CA 1
ATOM 1072 C C . SER A 1 147 ? -9.542 20.343 47.777 1.00 53.81 147 SER A C 1
ATOM 1074 O O . SER A 1 147 ? -10.322 20.097 46.864 1.00 53.81 147 SER A O 1
ATOM 1076 N N . VAL A 1 148 ? -8.661 19.431 48.205 1.00 52.91 148 VAL A N 1
ATOM 1077 C CA . VAL A 1 148 ? -8.545 18.082 47.610 1.00 52.91 148 VAL A CA 1
ATOM 1078 C C . VAL A 1 148 ? -9.883 17.326 47.674 1.00 52.91 148 VAL A C 1
ATOM 1080 O O . VAL A 1 148 ? -10.224 16.621 46.734 1.00 52.91 148 VAL A O 1
ATOM 1083 N N . ASP A 1 149 ? -10.681 17.545 48.722 1.00 49.62 149 ASP A N 1
ATOM 1084 C CA . ASP A 1 149 ? -12.014 16.949 48.881 1.00 49.62 149 ASP A CA 1
ATOM 1085 C C . ASP A 1 149 ? -13.065 17.491 47.884 1.00 49.62 149 ASP A C 1
ATOM 1087 O O . ASP A 1 149 ? -13.998 16.771 47.543 1.00 49.62 149 ASP A O 1
ATOM 1091 N N . GLU A 1 150 ? -12.922 18.723 47.374 1.00 56.03 150 GLU A N 1
ATOM 1092 C CA . GLU A 1 150 ? -13.784 19.267 46.302 1.00 56.03 150 GLU A CA 1
ATOM 1093 C C . GLU A 1 150 ? -13.404 18.729 44.916 1.00 56.03 150 GLU A C 1
ATOM 1095 O O . GLU A 1 150 ? -14.250 18.644 44.030 1.00 56.03 150 GLU A O 1
ATOM 1100 N N . VAL A 1 151 ? -12.138 18.352 44.726 1.00 54.28 151 VAL A N 1
ATOM 1101 C CA . VAL A 1 151 ? -11.604 17.859 43.446 1.00 54.28 151 VAL A CA 1
ATOM 1102 C C . VAL A 1 151 ? -11.841 16.351 43.273 1.00 54.28 151 VAL A C 1
ATOM 1104 O O . VAL A 1 151 ? -11.937 15.863 42.150 1.00 54.28 151 VAL A O 1
ATOM 1107 N N . LEU A 1 152 ? -11.948 15.607 44.376 1.00 56.47 152 LEU A N 1
ATOM 1108 C CA . LEU A 1 152 ? -12.132 14.151 44.410 1.00 56.47 152 LEU A CA 1
ATOM 1109 C C . LEU A 1 152 ? -13.604 13.718 44.562 1.00 56.47 152 LEU A C 1
ATOM 1111 O O . LEU A 1 152 ? -13.864 12.656 45.125 1.00 56.47 152 LEU A O 1
ATOM 1115 N N . GLY A 1 153 ? -14.556 14.542 44.107 1.00 50.38 153 GLY A N 1
ATOM 1116 C CA . GLY A 1 153 ? -15.997 14.292 44.236 1.00 50.38 153 GLY A CA 1
ATOM 1117 C C . GLY A 1 153 ? -16.433 12.870 43.844 1.00 50.38 153 GLY A C 1
ATOM 1118 O O . GLY A 1 153 ? -15.827 12.249 42.972 1.00 50.38 153 GLY A O 1
ATOM 1119 N N . ASP A 1 154 ? -17.474 12.390 44.540 1.00 52.66 154 ASP A N 1
ATOM 1120 C CA . ASP A 1 154 ? -18.103 11.055 44.468 1.00 52.66 154 ASP A CA 1
ATOM 1121 C C . ASP A 1 154 ? -18.160 10.478 43.042 1.00 52.66 154 ASP A C 1
ATOM 1123 O O . ASP A 1 154 ? -18.341 11.242 42.099 1.00 52.66 154 ASP A O 1
ATOM 1127 N N . GLU A 1 155 ? -18.052 9.148 42.887 1.00 51.84 15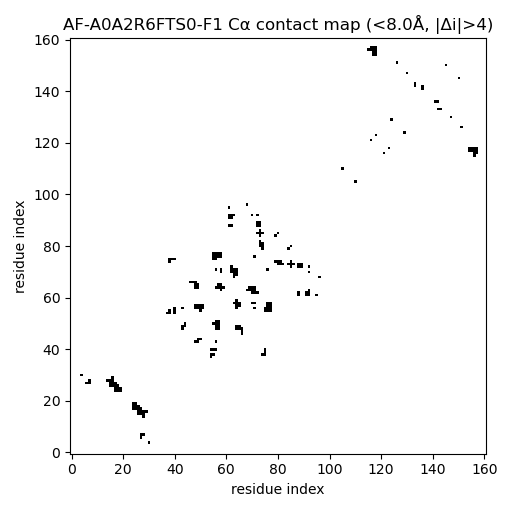5 GLU A N 1
ATOM 1128 C CA . GLU A 1 155 ? -18.078 8.443 41.588 1.00 51.84 155 GLU A CA 1
ATOM 1129 C C . GLU A 1 155 ? -19.314 8.833 40.757 1.00 51.84 155 GLU A C 1
ATOM 1131 O O . GLU A 1 155 ? -20.386 8.233 40.859 1.00 51.84 155 GLU A O 1
ATOM 1136 N N . GLN A 1 156 ? -19.169 9.870 39.938 1.00 56.06 156 GLN A N 1
ATOM 1137 C CA . GLN A 1 156 ? -20.195 10.364 39.035 1.00 56.06 156 GLN A CA 1
ATOM 1138 C C . GLN A 1 156 ? -19.835 9.954 37.605 1.00 56.06 156 GLN A C 1
ATOM 1140 O O . GLN A 1 156 ? -18.647 9.899 37.256 1.00 56.06 156 GLN A O 1
ATOM 1145 N N . PRO A 1 157 ? -20.841 9.632 36.771 1.00 54.91 157 PRO A N 1
ATOM 1146 C CA . PRO A 1 157 ? -20.606 9.412 35.351 1.00 54.91 157 PRO A CA 1
ATOM 1147 C C . PRO A 1 157 ? -19.895 10.637 34.775 1.00 54.91 157 PRO A C 1
ATOM 1149 O O . PRO A 1 157 ? -20.161 11.762 35.196 1.00 54.91 157 PRO A O 1
ATOM 1152 N N . ALA A 1 158 ? -18.960 10.414 33.853 1.00 55.81 158 ALA A N 1
ATOM 1153 C CA . ALA A 1 158 ? -18.299 11.525 33.184 1.00 55.81 158 ALA A CA 1
ATOM 1154 C C . ALA A 1 158 ? -19.364 12.395 32.487 1.00 55.81 158 ALA A C 1
ATOM 1156 O O . ALA A 1 158 ? -20.123 11.879 31.666 1.00 55.81 158 ALA A O 1
ATOM 1157 N N . ASP A 1 159 ? -19.440 13.680 32.846 1.00 54.53 159 ASP A N 1
ATOM 1158 C CA . ASP A 1 159 ? -20.292 14.650 32.154 1.00 54.53 159 ASP A CA 1
ATOM 1159 C C . ASP A 1 159 ? -19.767 14.846 30.721 1.00 54.53 159 ASP A C 1
ATOM 1161 O O . ASP A 1 159 ? -18.577 15.099 30.509 1.00 54.53 159 ASP A O 1
ATOM 1165 N N . ASP A 1 160 ? -20.663 14.686 29.749 1.00 48.19 160 ASP A N 1
ATOM 1166 C CA . ASP A 1 160 ? -20.415 14.783 28.306 1.00 48.19 160 ASP A CA 1
ATOM 1167 C C . ASP A 1 160 ? -20.885 16.174 27.823 1.00 48.19 160 ASP A C 1
ATOM 1169 O O . ASP A 1 160 ? -21.990 16.311 27.298 1.00 48.19 160 ASP A O 1
ATOM 1173 N N . ASP A 1 161 ? -20.089 17.218 28.099 1.00 38.50 161 ASP A N 1
ATOM 1174 C CA . ASP A 1 161 ? -20.291 18.613 27.639 1.00 38.50 161 ASP A CA 1
ATOM 1175 C C . ASP A 1 161 ? -19.224 19.038 26.605 1.00 38.50 161 ASP A C 1
ATOM 1177 O O . ASP A 1 161 ? -18.013 18.786 26.834 1.00 38.50 161 ASP A O 1
#

Nearest PDB structures (foldseek):
  3f8r-assembly1_A  TM=8.931E-01  e=8.375E-04  Saccharolobus solfataricus
  1ebd-assembly1_B  TM=7.393E-01  e=1.405E-03  Geobacillus stearothermophilus
  5u8w-assembly1_B  TM=8.086E-01  e=4.216E-03  Pseudomonas aeruginosa UCBPP-PA14
  7mgo-assembly1_B  TM=6.193E-01  e=8.375E-04  Xanthobacter autotrophicus Py2
  7mgn-assembly1_A  TM=6.244E-01  e=2.513E-03  Xanthobacter autotrophicus Py2

Secondary structure (DSSP, 8-state):
---------------PEEEEETTEEEEES------------HHHHHHT--B-TTSPBP--TT-B-SSTT-B--GGGSSS---HHHHHHHHHHHHHHHHHHT---SPPHHHHHHH-PPPTTTS-PPPHHHHHHHHH-TT-TT------HHHHT----PPP--

Sequence (161 aa):
ESFEFEDSEGQGPSGGRTESGGGTEREYKGGFPMYGSEYNTDLHESLGCAINDDGTVEVDDHGRTSVDGVYAVGDVTPGHNQIPVAMGQGAKAGIAIHMDLRPFPRSTEELDELGPVSSGEVPAVSQELLANAVAHEGHAAGPRVESVDEVLGDEQPADDD

Solvent-accessible surface area (backbone atoms only — not comparable to full-atom values): 10673 Å² total; per-residue (Å²): 142,84,87,87,79,83,83,80,90,76,95,65,91,80,83,56,55,77,51,80,58,97,90,44,74,54,78,40,97,76,82,84,87,83,89,79,82,86,55,90,41,68,66,45,56,76,70,64,35,49,64,42,98,86,52,26,44,43,56,52,102,45,18,44,38,76,34,88,97,41,71,55,56,34,70,46,27,84,78,71,82,40,72,73,52,25,52,52,41,44,52,45,24,50,52,46,53,52,57,73,71,42,80,66,88,63,55,69,69,66,47,59,75,70,49,83,60,45,66,84,74,51,95,58,77,49,71,66,58,46,51,51,61,59,70,43,85,81,50,96,87,58,82,68,88,75,53,71,75,73,74,63,57,74,100,48,66,64,83,91,126

pLDDT: mean 77.97, std 18.72, range [36.38, 98.56]

Mean predicted aligned error: 15.31 Å